Protein AF-A0A1Y4M576-F1 (afdb_monomer_lite)

Secondary structure (DSSP, 8-state):
--SSHHHHHHHHTTSTTS-PPPPHHHHHHHHHHHHHTTS-HHHHHHHS-HHHHHHHHHHHHHTT-

Structure (mmCIF, N/CA/C/O backbone):
data_AF-A0A1Y4M576-F1
#
_entry.id   AF-A0A1Y4M576-F1
#
loop_
_atom_site.group_PDB
_atom_site.id
_atom_site.type_symbol
_atom_site.label_atom_id
_atom_site.label_alt_id
_atom_site.label_comp_id
_atom_site.label_asym_id
_atom_site.label_entity_id
_atom_site.label_seq_id
_atom_site.pdbx_PDB_ins_code
_atom_site.Cartn_x
_atom_site.Cartn_y
_atom_site.Cartn_z
_atom_site.occupancy
_atom_site.B_iso_or_equiv
_atom_site.auth_seq_id
_atom_site.auth_comp_id
_atom_site.auth_asym_id
_atom_site.auth_atom_id
_atom_site.pdbx_PDB_model_num
ATOM 1 N N . MET A 1 1 ? 11.450 10.958 -43.202 1.00 53.38 1 MET A N 1
ATOM 2 C CA . MET A 1 1 ? 11.394 11.324 -41.770 1.00 53.38 1 MET A CA 1
ATOM 3 C C . MET A 1 1 ? 9.953 11.208 -41.265 1.00 53.38 1 MET A C 1
ATOM 5 O O . MET A 1 1 ? 9.349 12.215 -40.944 1.00 53.38 1 MET A O 1
ATOM 9 N N . ALA A 1 2 ? 9.378 10.000 -41.285 1.00 59.84 2 ALA A N 1
ATOM 10 C CA . ALA A 1 2 ? 8.012 9.733 -40.797 1.00 59.84 2 ALA A CA 1
ATOM 11 C C . ALA A 1 2 ? 7.780 8.228 -40.522 1.00 59.84 2 ALA A C 1
ATOM 13 O O . ALA A 1 2 ? 6.664 7.740 -40.632 1.00 59.84 2 ALA A O 1
ATOM 14 N N . GLN A 1 3 ? 8.852 7.466 -40.277 1.00 51.97 3 GLN A N 1
ATOM 15 C CA . GLN A 1 3 ? 8.782 6.005 -40.112 1.00 51.97 3 GLN A CA 1
ATOM 16 C C . GLN A 1 3 ? 9.380 5.519 -38.788 1.00 51.97 3 GLN A C 1
ATOM 18 O O . GLN A 1 3 ? 8.995 4.454 -38.336 1.00 51.97 3 GLN A O 1
ATOM 23 N N . ALA A 1 4 ? 10.263 6.301 -38.156 1.00 52.94 4 ALA A N 1
ATOM 24 C CA . ALA A 1 4 ? 10.893 5.932 -36.887 1.00 52.94 4 ALA A CA 1
ATOM 25 C C . ALA A 1 4 ? 10.002 6.217 -35.662 1.00 52.94 4 ALA A C 1
ATOM 27 O O . ALA A 1 4 ? 10.077 5.490 -34.681 1.00 52.94 4 ALA A O 1
ATOM 28 N N . ASP A 1 5 ? 9.123 7.222 -35.727 1.00 49.78 5 ASP A N 1
ATOM 29 C CA . ASP A 1 5 ? 8.276 7.592 -34.580 1.00 49.78 5 ASP A CA 1
ATOM 30 C C . ASP A 1 5 ? 7.137 6.584 -34.339 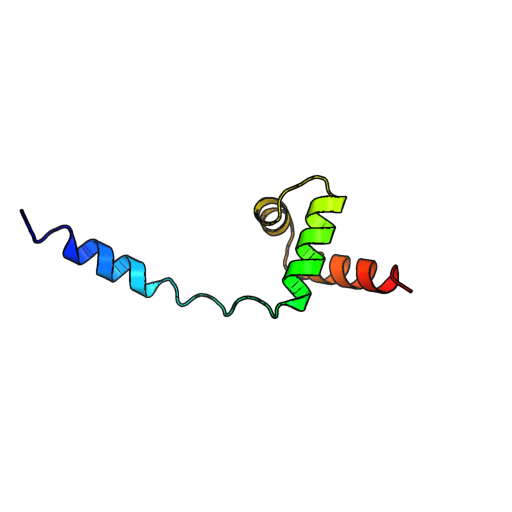1.00 49.78 5 ASP A C 1
ATOM 32 O O . ASP A 1 5 ? 6.708 6.392 -33.209 1.00 49.78 5 ASP A O 1
ATOM 36 N N . ALA A 1 6 ? 6.682 5.881 -35.382 1.00 54.94 6 ALA A N 1
ATOM 37 C CA . ALA A 1 6 ? 5.560 4.942 -35.289 1.00 54.94 6 ALA A CA 1
ATOM 38 C C . ALA A 1 6 ? 5.930 3.572 -34.685 1.00 54.94 6 ALA A C 1
ATOM 40 O O . ALA A 1 6 ? 5.039 2.798 -34.339 1.00 54.94 6 ALA A O 1
ATOM 41 N N . GLU A 1 7 ? 7.222 3.244 -34.590 1.00 50.97 7 GLU A N 1
ATOM 42 C CA . GLU A 1 7 ? 7.687 2.012 -33.934 1.00 50.97 7 GLU A CA 1
ATOM 43 C C . GLU A 1 7 ? 7.751 2.166 -32.408 1.00 50.97 7 GLU A C 1
ATOM 45 O O . GLU A 1 7 ? 7.454 1.213 -31.693 1.00 50.97 7 GLU A O 1
ATOM 50 N N . ILE A 1 8 ? 8.037 3.375 -31.910 1.00 53.47 8 ILE A N 1
ATOM 51 C CA . ILE A 1 8 ? 8.152 3.660 -30.471 1.00 53.47 8 ILE A CA 1
ATOM 52 C C . ILE A 1 8 ? 6.785 3.586 -29.779 1.00 53.47 8 ILE A C 1
ATOM 54 O O . ILE A 1 8 ? 6.671 2.985 -28.712 1.00 53.47 8 ILE A O 1
ATOM 58 N N . ASP A 1 9 ? 5.731 4.118 -30.405 1.00 51.09 9 ASP A N 1
ATOM 59 C CA . ASP A 1 9 ? 4.377 4.084 -29.832 1.00 51.09 9 ASP A CA 1
ATOM 60 C C . ASP A 1 9 ? 3.856 2.647 -29.643 1.00 51.09 9 ASP A C 1
ATOM 62 O O . ASP A 1 9 ? 3.098 2.369 -28.716 1.00 51.09 9 ASP A O 1
ATOM 66 N N . ARG A 1 10 ? 4.305 1.701 -30.480 1.00 53.62 10 ARG A N 1
ATOM 67 C CA . ARG A 1 10 ? 3.824 0.314 -30.445 1.00 53.62 10 ARG A CA 1
ATOM 68 C C . ARG A 1 10 ? 4.488 -0.529 -29.348 1.00 53.62 10 ARG A C 1
ATOM 70 O O . ARG A 1 10 ? 3.864 -1.465 -28.858 1.00 53.62 10 ARG A O 1
ATOM 77 N N . GLU A 1 11 ? 5.718 -0.205 -28.946 1.00 51.34 11 GLU A N 1
ATOM 78 C CA . GLU A 1 11 ? 6.373 -0.839 -27.788 1.00 51.34 11 GLU A CA 1
ATOM 79 C C . GLU A 1 11 ? 5.899 -0.246 -26.453 1.00 51.34 11 GLU A C 1
ATOM 81 O O . GLU A 1 11 ? 5.904 -0.946 -25.443 1.00 51.34 11 GLU A O 1
ATOM 86 N N . PHE A 1 12 ? 5.430 1.008 -26.436 1.00 52.06 12 PHE A N 1
ATOM 87 C CA . PHE A 1 12 ? 4.963 1.669 -25.213 1.00 52.06 12 PHE A CA 1
ATOM 88 C C . PHE A 1 12 ? 3.551 1.235 -24.779 1.00 52.06 12 PHE A C 1
ATOM 90 O O . PHE A 1 12 ? 3.269 1.197 -23.585 1.00 52.06 12 PHE A O 1
ATOM 97 N N . GLU A 1 13 ? 2.660 0.884 -25.714 1.00 50.44 13 GLU A N 1
ATOM 98 C CA . GLU A 1 13 ? 1.293 0.421 -25.399 1.00 50.44 13 GLU A CA 1
ATOM 99 C C . GLU A 1 13 ? 1.227 -1.021 -24.862 1.00 50.44 13 GLU A C 1
ATOM 101 O O . GLU A 1 13 ? 0.237 -1.389 -24.234 1.00 50.44 13 GLU A O 1
ATOM 106 N N . ALA A 1 14 ? 2.261 -1.841 -25.077 1.00 52.22 14 ALA A N 1
ATOM 107 C CA . ALA A 1 14 ? 2.230 -3.266 -24.733 1.00 52.22 14 ALA A CA 1
ATOM 108 C C . ALA A 1 14 ? 2.514 -3.572 -23.248 1.00 52.22 14 ALA A C 1
ATOM 110 O O . ALA A 1 14 ? 2.189 -4.663 -22.789 1.00 52.22 14 ALA A O 1
ATOM 111 N N . ASP A 1 15 ? 3.096 -2.628 -22.501 1.00 50.12 15 ASP A N 1
ATOM 112 C CA . ASP A 1 15 ? 3.570 -2.858 -21.123 1.00 50.12 15 ASP A CA 1
ATOM 113 C C . ASP A 1 15 ? 2.689 -2.181 -20.049 1.00 50.12 15 ASP A C 1
ATOM 115 O O . ASP A 1 15 ? 2.908 -2.339 -18.850 1.00 50.12 15 ASP A O 1
ATOM 119 N N . TRP A 1 16 ? 1.638 -1.460 -20.463 1.00 52.41 16 TRP A N 1
ATOM 120 C CA . TRP A 1 16 ? 0.636 -0.863 -19.560 1.00 52.41 16 TRP A CA 1
ATOM 121 C C . TRP A 1 16 ? -0.456 -1.843 -19.101 1.00 52.41 16 TRP A C 1
ATOM 123 O O . TRP A 1 16 ? -1.428 -1.433 -18.469 1.00 52.41 16 TRP A O 1
ATOM 133 N N . ASP A 1 17 ? -0.279 -3.135 -19.375 1.00 57.03 17 ASP A N 1
ATOM 134 C CA . ASP A 1 17 ? -1.153 -4.223 -18.918 1.00 57.03 17 ASP A CA 1
ATOM 135 C C . ASP A 1 17 ? -0.688 -4.832 -17.575 1.00 57.03 17 ASP A C 1
ATOM 137 O O . ASP A 1 17 ? -1.051 -5.955 -17.218 1.00 57.03 17 ASP A O 1
ATOM 141 N N . MET A 1 18 ? 0.135 -4.112 -16.802 1.00 60.34 18 MET A N 1
ATOM 142 C CA . MET A 1 18 ? 0.611 -4.581 -15.500 1.00 60.34 18 MET A CA 1
ATOM 143 C C . MET A 1 18 ? -0.245 -4.046 -14.347 1.00 60.34 18 MET A C 1
ATOM 145 O O . MET A 1 18 ? -0.114 -2.909 -13.906 1.00 60.34 18 MET A O 1
ATOM 149 N N . GLU A 1 19 ? -1.088 -4.959 -13.867 1.00 63.28 19 GLU A N 1
ATOM 150 C CA . GLU A 1 19 ? -1.866 -4.969 -12.625 1.00 63.28 19 GLU A CA 1
ATOM 151 C C . GLU A 1 19 ? -2.997 -3.932 -12.478 1.00 63.28 19 GLU A C 1
ATOM 153 O O . GLU A 1 19 ? -2.781 -2.719 -12.530 1.00 63.28 19 GLU A O 1
ATOM 158 N N . PRO A 1 20 ? -4.246 -4.386 -12.220 1.00 58.59 20 PRO A N 1
ATOM 159 C CA . PRO A 1 20 ? -5.315 -3.469 -11.861 1.00 58.59 20 PRO A CA 1
ATOM 160 C C . PRO A 1 20 ? -4.889 -2.692 -10.609 1.00 58.59 20 PRO A C 1
ATOM 162 O O . PRO A 1 20 ? -4.380 -3.307 -9.665 1.00 58.59 20 PRO A O 1
ATOM 165 N N . PRO A 1 21 ? -5.103 -1.361 -10.562 1.00 56.94 21 PRO A N 1
ATOM 166 C CA . PRO A 1 21 ? -4.753 -0.588 -9.384 1.00 56.94 21 PRO A CA 1
ATOM 167 C C . PRO A 1 21 ? -5.426 -1.236 -8.171 1.00 56.94 21 PRO A C 1
ATOM 169 O O . PRO A 1 21 ? -6.603 -1.618 -8.262 1.00 56.94 21 PRO A O 1
ATOM 172 N N . PRO A 1 22 ? -4.706 -1.392 -7.045 1.00 56.94 22 PRO A N 1
ATOM 173 C CA . PRO A 1 22 ? -5.271 -2.038 -5.877 1.00 56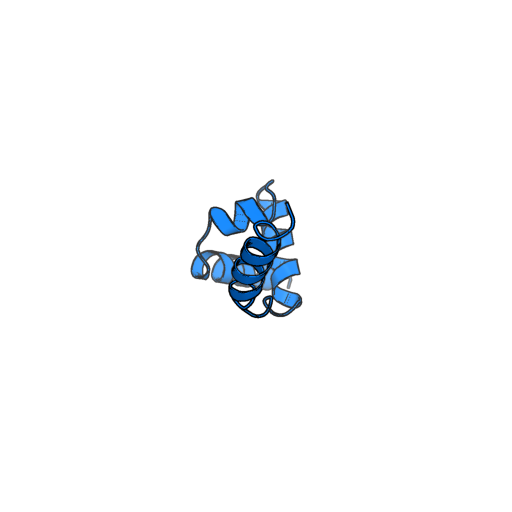.94 22 PRO A CA 1
ATOM 174 C C . PRO A 1 22 ? -6.567 -1.315 -5.498 1.00 56.94 22 PRO A C 1
ATOM 176 O O . PRO A 1 22 ? -6.671 -0.093 -5.682 1.00 56.94 22 PRO A O 1
ATOM 179 N N . PRO A 1 23 ? -7.581 -2.042 -4.996 1.00 58.75 23 PRO A N 1
ATOM 180 C CA . PRO A 1 23 ? -8.878 -1.456 -4.711 1.00 58.75 23 PRO A CA 1
ATOM 181 C C . PRO A 1 23 ? -8.688 -0.205 -3.847 1.00 58.75 23 PRO A C 1
ATOM 183 O O . PRO A 1 23 ? -7.934 -0.222 -2.871 1.00 58.75 23 PRO A O 1
ATOM 186 N N . VAL A 1 24 ? -9.390 0.872 -4.216 1.00 54.09 24 VAL A N 1
ATOM 187 C CA . VAL A 1 24 ? -9.292 2.243 -3.671 1.00 54.09 24 VAL A CA 1
ATOM 188 C C . VAL A 1 24 ? -9.101 2.337 -2.138 1.00 54.09 24 VAL A C 1
ATOM 190 O O . VAL A 1 24 ? -8.373 3.236 -1.710 1.00 54.09 24 VAL A O 1
ATOM 193 N N . PRO A 1 25 ? -9.644 1.433 -1.282 1.00 62.97 25 PRO A N 1
ATOM 194 C CA . PRO A 1 25 ? -9.335 1.427 0.149 1.00 62.97 25 PRO A CA 1
ATOM 195 C C . PRO A 1 25 ? -7.841 1.309 0.481 1.00 62.97 25 PRO A C 1
ATOM 197 O O . PRO A 1 25 ? -7.395 1.941 1.432 1.00 62.97 25 PRO A O 1
ATOM 200 N N . GLN A 1 26 ? -7.053 0.540 -0.277 1.00 65.50 26 GLN A N 1
ATOM 201 C CA . GLN A 1 26 ? -5.642 0.283 0.040 1.00 65.50 26 GLN A CA 1
ATOM 202 C C . GLN A 1 26 ? -4.758 1.515 -0.188 1.00 65.50 26 GLN A C 1
ATOM 204 O O . GLN A 1 26 ? -3.930 1.839 0.661 1.00 65.50 26 GLN A O 1
ATOM 209 N N . LEU A 1 27 ? -4.991 2.267 -1.269 1.00 77.25 27 LEU A N 1
ATOM 210 C CA . LEU A 1 27 ? -4.212 3.469 -1.596 1.00 77.25 27 LEU A CA 1
ATOM 211 C C . LEU A 1 27 ? -4.275 4.530 -0.488 1.00 77.25 27 LEU A C 1
ATOM 213 O O . LEU A 1 27 ? -3.274 5.187 -0.195 1.00 77.25 27 LEU A O 1
ATOM 217 N N . VAL A 1 28 ? -5.434 4.677 0.161 1.00 86.62 28 VAL A N 1
ATOM 218 C CA . VAL A 1 28 ? -5.622 5.629 1.266 1.00 86.62 28 VAL A CA 1
ATOM 219 C C . VAL A 1 28 ? -4.781 5.233 2.480 1.00 86.62 28 VAL A C 1
ATOM 221 O O . VAL A 1 28 ? -4.114 6.089 3.066 1.00 86.62 28 VAL A O 1
ATOM 224 N N . TRP A 1 29 ? -4.768 3.947 2.840 1.00 88.38 29 TRP A N 1
ATOM 225 C CA . TRP A 1 29 ? -4.001 3.458 3.988 1.00 88.38 29 TRP A CA 1
ATOM 226 C C . TRP A 1 29 ? -2.496 3.556 3.751 1.00 88.38 29 TRP A C 1
ATOM 228 O O . TRP A 1 29 ? -1.787 4.098 4.595 1.00 88.38 29 TRP A O 1
ATOM 238 N N . VAL A 1 30 ? -2.017 3.153 2.572 1.00 89.38 30 VAL A N 1
ATOM 239 C CA . VAL A 1 30 ? -0.593 3.266 2.215 1.00 89.38 30 VAL A CA 1
ATOM 240 C C . VAL A 1 30 ? -0.149 4.731 2.150 1.00 89.38 30 VAL A C 1
ATOM 242 O O . VAL A 1 30 ? 0.929 5.077 2.627 1.00 89.38 30 VAL A O 1
ATOM 245 N N . SER A 1 31 ? -0.996 5.638 1.655 1.00 89.88 31 SER A N 1
ATOM 246 C CA . SER A 1 31 ? -0.698 7.079 1.673 1.00 89.88 31 SER A CA 1
ATOM 247 C C . SER A 1 31 ? -0.619 7.644 3.095 1.00 89.88 31 SER A C 1
ATOM 249 O O . SER A 1 31 ? 0.204 8.517 3.380 1.00 89.88 31 SER A O 1
ATOM 251 N N . ARG A 1 32 ? -1.460 7.149 4.011 1.00 89.88 32 ARG A N 1
ATOM 252 C CA . ARG A 1 32 ? -1.424 7.539 5.425 1.00 89.88 32 ARG A CA 1
ATOM 253 C C . ARG A 1 32 ? -0.150 7.036 6.105 1.00 89.88 32 ARG A C 1
ATOM 255 O O . ARG A 1 32 ? 0.475 7.821 6.816 1.00 89.88 32 ARG A O 1
ATOM 262 N N . LEU A 1 33 ? 0.260 5.798 5.830 1.00 92.25 33 LEU A N 1
ATOM 263 C CA . LEU A 1 33 ? 1.535 5.247 6.294 1.00 92.25 33 LEU A CA 1
ATOM 264 C C . LEU A 1 33 ? 2.715 6.065 5.759 1.00 92.25 33 LEU A C 1
ATOM 266 O O . LEU A 1 33 ? 3.528 6.550 6.539 1.00 92.25 33 LEU A O 1
ATOM 270 N N . ALA A 1 34 ? 2.756 6.353 4.455 1.00 93.00 34 ALA A N 1
ATOM 271 C CA . ALA A 1 34 ? 3.799 7.200 3.875 1.00 93.00 34 ALA A CA 1
ATOM 272 C C . ALA A 1 34 ? 3.906 8.561 4.594 1.00 93.00 34 ALA A C 1
ATOM 274 O O . ALA A 1 34 ? 5.006 9.021 4.904 1.00 93.00 34 ALA A O 1
ATOM 275 N N . ARG A 1 35 ? 2.766 9.170 4.952 1.00 91.94 35 ARG A N 1
ATOM 276 C CA . ARG A 1 35 ? 2.728 10.415 5.731 1.00 91.94 35 ARG A CA 1
ATOM 277 C C . ARG A 1 35 ? 3.238 10.248 7.168 1.00 91.94 35 ARG A C 1
ATOM 279 O O . ARG A 1 35 ? 3.956 11.133 7.628 1.00 91.94 35 ARG A O 1
ATOM 286 N N . GLN A 1 36 ? 2.890 9.164 7.866 1.00 91.00 36 GLN A N 1
ATOM 287 C CA . GLN A 1 36 ? 3.410 8.861 9.212 1.00 91.00 36 GLN A CA 1
ATOM 288 C C . GLN A 1 36 ? 4.932 8.657 9.200 1.00 91.00 36 GLN A C 1
ATOM 290 O O . GLN A 1 36 ? 5.621 9.097 10.114 1.00 91.00 36 GLN A O 1
ATOM 295 N N . HI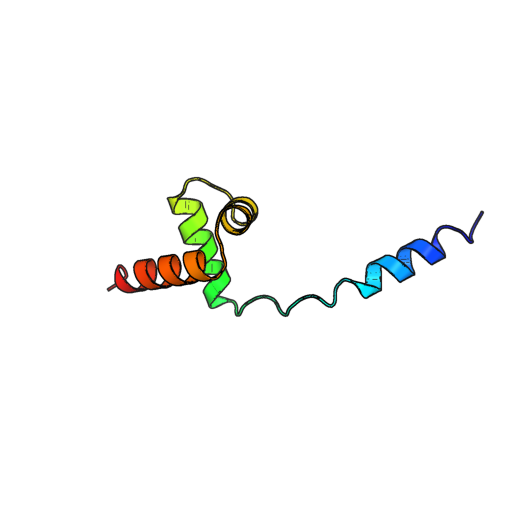S A 1 37 ? 5.460 8.076 8.123 1.00 90.81 37 HIS A N 1
ATOM 296 C CA . HIS A 1 37 ? 6.892 7.860 7.911 1.00 90.81 37 HIS A CA 1
ATOM 297 C C . HIS A 1 37 ? 7.610 9.057 7.256 1.00 90.81 37 HIS A C 1
ATOM 299 O O . HIS A 1 37 ? 8.756 8.927 6.829 1.00 90.81 37 HIS A O 1
ATOM 305 N N . HIS A 1 38 ? 6.957 10.224 7.158 1.00 93.44 38 HIS A N 1
ATOM 306 C CA . HIS A 1 38 ? 7.515 11.448 6.566 1.00 93.44 38 HIS A CA 1
ATOM 307 C C . HIS A 1 38 ? 8.113 11.251 5.158 1.00 93.44 38 HIS A C 1
ATOM 309 O O . HIS A 1 38 ? 9.134 11.843 4.805 1.00 93.44 38 HIS A O 1
ATOM 315 N N . THR A 1 39 ? 7.466 10.424 4.338 1.00 94.06 39 THR A N 1
ATOM 316 C CA . THR A 1 39 ? 7.911 10.075 2.987 1.00 94.06 39 THR A CA 1
ATOM 317 C C . THR A 1 39 ? 6.772 10.198 1.967 1.00 94.06 39 THR A C 1
ATOM 319 O O . THR A 1 39 ? 5.629 10.510 2.304 1.00 94.06 39 THR A O 1
ATOM 322 N N . THR A 1 40 ? 7.082 9.998 0.687 1.00 92.50 40 THR A N 1
ATOM 323 C CA . THR A 1 40 ? 6.092 9.961 -0.397 1.00 92.50 40 THR A CA 1
ATOM 324 C C . 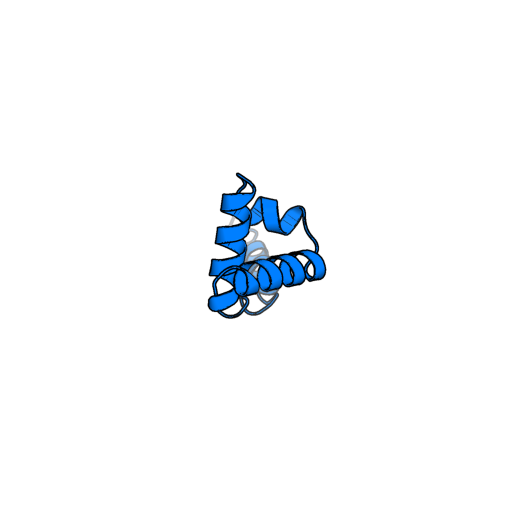THR A 1 40 ? 5.595 8.537 -0.627 1.00 92.50 40 THR A C 1
ATOM 326 O O . THR A 1 40 ? 6.302 7.580 -0.320 1.00 92.50 40 THR A O 1
ATOM 329 N N . TYR A 1 41 ? 4.401 8.388 -1.212 1.00 88.38 41 TYR A N 1
ATOM 330 C CA . TYR A 1 41 ? 3.823 7.079 -1.546 1.00 88.38 41 TYR A CA 1
ATOM 331 C C . TYR A 1 41 ? 4.795 6.209 -2.355 1.00 88.38 41 TYR A C 1
ATOM 333 O O . TYR A 1 41 ? 5.128 5.109 -1.933 1.00 88.38 41 TYR A O 1
ATOM 341 N N . GLY A 1 42 ? 5.316 6.731 -3.47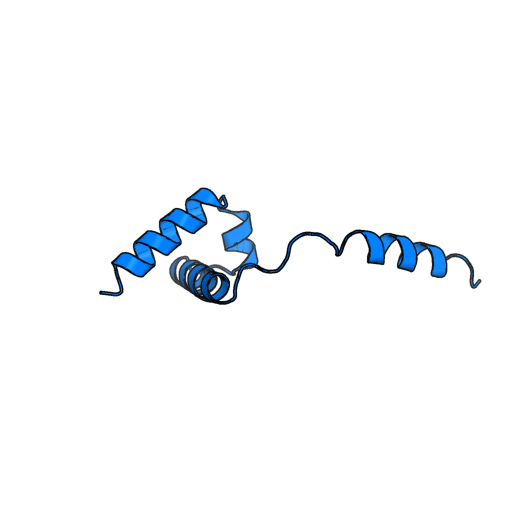2 1.00 88.88 42 GLY A N 1
ATOM 342 C CA . GLY A 1 42 ? 6.212 5.966 -4.346 1.00 88.88 42 GLY A CA 1
ATOM 343 C C . GLY A 1 42 ? 7.484 5.513 -3.632 1.00 88.88 42 GLY A C 1
ATOM 344 O O . GLY A 1 42 ? 7.901 4.368 -3.776 1.00 88.88 42 GLY A O 1
ATOM 345 N N . ARG A 1 43 ? 8.061 6.375 -2.785 1.00 91.75 43 ARG A N 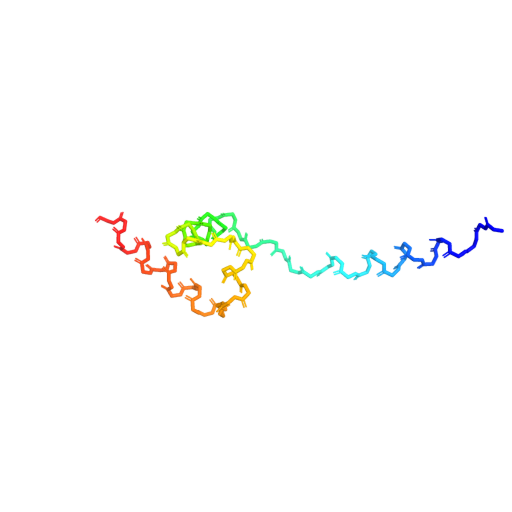1
ATOM 346 C CA . ARG A 1 43 ? 9.232 6.006 -1.987 1.00 91.75 43 ARG A CA 1
ATOM 347 C C . ARG A 1 43 ? 8.879 4.969 -0.924 1.00 91.75 43 ARG A C 1
ATOM 349 O O . ARG A 1 43 ? 9.635 4.026 -0.753 1.00 91.75 43 ARG A O 1
ATOM 356 N N . PHE A 1 44 ? 7.743 5.116 -0.251 1.00 93.00 44 PHE A N 1
ATOM 357 C CA . PHE A 1 44 ? 7.280 4.173 0.764 1.00 93.00 44 PHE A CA 1
ATOM 358 C C . PHE A 1 44 ? 7.058 2.771 0.189 1.00 93.00 44 PHE A C 1
ATOM 360 O O . PHE A 1 44 ? 7.524 1.802 0.778 1.00 93.00 44 PHE A O 1
ATOM 367 N N . VAL A 1 45 ? 6.417 2.679 -0.979 1.00 90.69 45 VAL A N 1
ATOM 368 C CA . VAL A 1 45 ? 6.200 1.410 -1.690 1.00 90.69 45 VAL A CA 1
ATOM 369 C C . VAL A 1 45 ? 7.516 0.824 -2.205 1.00 90.69 45 VAL A C 1
ATOM 371 O O . VAL A 1 45 ? 7.689 -0.382 -2.178 1.00 90.69 45 VAL A O 1
ATOM 374 N N . SER A 1 46 ? 8.489 1.648 -2.610 1.00 91.56 46 SER A N 1
ATOM 375 C CA . SER A 1 46 ? 9.805 1.136 -3.031 1.00 91.56 46 SER A CA 1
ATOM 376 C C . SER A 1 46 ? 10.682 0.620 -1.884 1.00 91.56 46 SER A C 1
ATOM 378 O O . SER A 1 46 ? 11.627 -0.124 -2.129 1.00 91.56 46 SER A O 1
ATOM 380 N N . THR A 1 47 ? 10.427 1.056 -0.646 1.00 93.00 47 THR A N 1
ATOM 381 C CA . THR A 1 47 ? 11.251 0.701 0.521 1.00 93.00 47 THR A CA 1
ATOM 382 C C . THR A 1 47 ? 10.667 -0.432 1.355 1.00 93.00 47 THR A C 1
ATOM 384 O O . THR A 1 47 ? 11.333 -0.857 2.293 1.00 93.00 47 THR A O 1
ATOM 387 N N . HIS A 1 48 ? 9.451 -0.887 1.049 1.00 90.56 48 HIS A N 1
ATOM 388 C CA . HIS A 1 48 ? 8.764 -1.956 1.770 1.00 90.56 48 HIS A CA 1
ATOM 389 C C . HIS A 1 48 ? 8.238 -2.995 0.786 1.00 90.56 48 HIS A C 1
ATOM 391 O O . HIS A 1 48 ? 7.852 -2.677 -0.336 1.00 90.56 48 HIS A O 1
ATOM 397 N N . THR A 1 49 ? 8.205 -4.239 1.232 1.00 92.25 49 THR A N 1
ATOM 398 C CA . THR A 1 49 ? 7.562 -5.349 0.528 1.00 92.25 49 THR A CA 1
ATOM 399 C C . THR A 1 49 ? 6.038 -5.265 0.624 1.00 92.25 49 THR A C 1
ATOM 401 O O . THR A 1 49 ? 5.488 -4.551 1.468 1.00 92.25 49 THR A O 1
ATOM 404 N N . GLU A 1 50 ? 5.331 -6.004 -0.233 1.00 85.94 50 GLU A N 1
ATOM 405 C CA . GLU A 1 50 ? 3.866 -6.051 -0.191 1.00 85.94 50 GLU A CA 1
ATOM 406 C C . GLU A 1 50 ? 3.361 -6.615 1.148 1.00 85.94 50 GLU A C 1
ATOM 408 O O . GLU A 1 50 ? 2.403 -6.093 1.723 1.00 85.94 50 GLU A O 1
ATOM 413 N N . GLU A 1 51 ? 4.032 -7.640 1.680 1.00 87.62 51 GLU A N 1
ATOM 414 C CA . GLU A 1 51 ? 3.729 -8.241 2.977 1.00 87.62 51 GLU A CA 1
ATOM 415 C C . GLU A 1 51 ? 3.892 -7.237 4.124 1.00 87.62 51 GLU A C 1
ATOM 417 O O . GLU A 1 51 ? 2.975 -7.082 4.932 1.00 87.62 51 GLU A O 1
ATOM 422 N N . GLU A 1 52 ? 5.002 -6.494 4.162 1.00 90.69 52 GLU A N 1
ATOM 423 C CA . GLU A 1 52 ? 5.244 -5.461 5.179 1.00 90.69 52 GLU A CA 1
ATOM 424 C C . GLU A 1 52 ? 4.200 -4.343 5.106 1.00 90.69 52 GLU A C 1
ATOM 426 O O . GLU A 1 52 ? 3.665 -3.912 6.128 1.00 90.69 52 GLU A O 1
ATOM 431 N N . ILE A 1 53 ? 3.857 -3.887 3.896 1.00 88.75 53 ILE A N 1
ATOM 432 C CA . ILE A 1 53 ? 2.813 -2.875 3.707 1.00 88.75 53 ILE A CA 1
ATOM 433 C C . ILE A 1 53 ? 1.474 -3.402 4.225 1.00 88.75 53 ILE A C 1
ATOM 435 O O . ILE A 1 53 ? 0.753 -2.675 4.910 1.00 88.75 53 ILE A O 1
ATOM 439 N N . ARG A 1 54 ? 1.136 -4.663 3.937 1.00 86.88 54 ARG A N 1
ATOM 440 C CA . ARG A 1 54 ? -0.103 -5.293 4.402 1.00 86.88 54 ARG A CA 1
ATOM 441 C C . ARG A 1 54 ? -0.161 -5.353 5.928 1.00 86.88 54 ARG A C 1
ATOM 443 O O . ARG A 1 54 ? -1.178 -4.965 6.498 1.00 86.88 54 ARG A O 1
ATOM 450 N N . GLU A 1 55 ? 0.914 -5.774 6.587 1.00 90.19 55 GLU A N 1
ATOM 451 C CA . GLU A 1 55 ? 0.994 -5.825 8.052 1.00 90.19 55 GLU A CA 1
ATOM 452 C C . GLU A 1 55 ? 0.849 -4.438 8.688 1.00 90.19 55 GLU A C 1
ATOM 454 O O . GLU A 1 55 ? 0.050 -4.264 9.610 1.00 90.19 55 GLU A O 1
ATOM 459 N N . LEU A 1 56 ? 1.552 -3.433 8.160 1.00 90.94 56 LEU A N 1
ATOM 460 C CA . LEU A 1 56 ? 1.466 -2.050 8.638 1.00 90.94 56 LEU A CA 1
ATOM 461 C C . LEU A 1 56 ? 0.060 -1.466 8.452 1.00 90.94 56 LEU A C 1
ATOM 463 O O . LEU A 1 56 ? -0.447 -0.753 9.319 1.00 90.94 56 LEU A O 1
ATOM 467 N N . VAL A 1 57 ? -0.600 -1.783 7.334 1.00 88.62 57 VAL A N 1
ATOM 468 C CA . VAL A 1 57 ? -1.984 -1.367 7.083 1.00 88.62 57 VAL A CA 1
ATOM 469 C C . VAL A 1 57 ? -2.944 -2.017 8.083 1.00 88.62 57 VAL A C 1
ATOM 471 O O . VAL A 1 57 ? -3.834 -1.332 8.588 1.00 88.62 57 VAL A O 1
ATOM 474 N N . GLU A 1 58 ? -2.786 -3.305 8.391 1.00 88.06 58 GLU A N 1
ATOM 475 C CA . GLU A 1 58 ? -3.634 -3.988 9.377 1.00 88.06 58 GLU A CA 1
ATOM 476 C C . GLU A 1 58 ? -3.412 -3.463 10.804 1.00 88.06 58 GLU A C 1
ATOM 478 O O . GLU A 1 58 ? -4.386 -3.230 11.522 1.00 88.06 58 GLU A O 1
ATOM 483 N N . GLN A 1 59 ? -2.166 -3.175 11.193 1.00 87.81 59 GLN A N 1
ATOM 484 C CA . GLN A 1 59 ? -1.861 -2.519 12.472 1.00 87.81 59 GLN A CA 1
ATOM 485 C C . GLN A 1 59 ? -2.554 -1.155 12.576 1.00 87.81 59 GLN A C 1
ATOM 487 O O . GLN A 1 59 ? -3.272 -0.890 13.540 1.00 87.81 59 GLN A O 1
ATOM 492 N N . LEU A 1 60 ? -2.432 -0.325 11.537 1.00 86.25 60 LEU A N 1
ATOM 493 C CA . LEU A 1 60 ? -3.046 1.001 11.491 1.00 86.25 60 LEU A CA 1
ATOM 494 C C . LEU A 1 60 ? -4.583 0.945 11.562 1.00 86.25 60 LEU A C 1
ATOM 496 O O . LEU A 1 60 ? -5.211 1.801 12.188 1.00 86.25 60 LEU A O 1
ATOM 500 N N . LYS A 1 61 ? -5.212 -0.061 10.942 1.00 83.12 61 LYS A N 1
ATOM 501 C CA . LYS A 1 61 ? -6.661 -0.295 11.068 1.00 83.12 61 LYS A CA 1
ATOM 502 C C . LYS A 1 61 ? -7.049 -0.704 12.491 1.00 83.12 61 LYS A C 1
ATOM 504 O O . LYS A 1 61 ? -8.068 -0.224 12.981 1.00 83.12 61 LYS A O 1
ATOM 509 N N . GLY A 1 62 ? -6.245 -1.545 13.146 1.00 78.12 62 GLY A N 1
ATOM 510 C CA . GLY A 1 62 ? -6.458 -1.983 14.529 1.00 78.12 62 GLY A CA 1
ATOM 511 C C . GLY A 1 62 ? -6.341 -0.856 15.561 1.00 78.12 62 GLY A C 1
ATOM 512 O O . GLY A 1 62 ? -7.057 -0.867 16.556 1.00 78.12 62 GLY A O 1
ATOM 513 N N . GLU A 1 63 ? -5.504 0.149 15.295 1.00 67.12 63 GLU A N 1
ATOM 514 C CA . GLU A 1 63 ? -5.384 1.364 16.117 1.00 67.12 63 GLU A CA 1
ATOM 515 C C . GLU A 1 63 ? -6.542 2.361 15.927 1.00 67.12 63 GLU A C 1
ATOM 517 O O . GLU A 1 63 ? -6.691 3.292 16.714 1.00 67.12 63 GLU A O 1
ATOM 522 N N . THR A 1 64 ? -7.369 2.199 14.886 1.00 58.22 64 THR A N 1
ATOM 523 C CA . THR A 1 64 ? -8.470 3.128 14.563 1.00 58.22 64 THR A CA 1
ATOM 524 C C . THR A 1 64 ? -9.790 2.765 15.287 1.00 58.22 64 THR A C 1
ATOM 526 O O . THR A 1 64 ? -10.862 3.170 14.835 1.00 58.22 64 THR A O 1
ATOM 529 N N . VAL A 1 65 ? -9.732 2.006 16.393 1.00 47.44 65 VAL A N 1
ATOM 530 C CA . VAL A 1 65 ? -10.888 1.591 17.226 1.00 47.44 65 VAL A CA 1
ATOM 531 C C . VAL A 1 65 ? -10.973 2.402 18.514 1.00 47.44 65 VAL A C 1
ATOM 533 O O . VAL A 1 65 ? -9.952 2.488 19.228 1.00 47.44 65 VAL A O 1
#

Foldseek 3Di:
DPPVVVVVVVVVVPPVPPDDDPPPVLQVLLQVVCVVVVHGSVVSPVVDDPVRSVVSSVVVVVVVD

Sequence (65 aa):
MAQADAEIDREFEADWDMEPPPPVPQLVWVSRLARQHHTTYGRFVSTHTEEEIRELVEQLKGETV

Radius of gyration: 17.92 Å; chains: 1; bounding box: 22×20×59 Å

pLDDT: mean 74.17, std 17.35, range [47.44, 94.06]